Protein AF-A0A7Y5E2W7-F1 (afdb_monomer_lite)

Radius of gyration: 15.3 Å; chains: 1; bounding box: 38×34×34 Å

Sequence (131 aa):
VVRVDETCAPVGNAPVRACWRDYERGKTATSPLLDHEQRAYGIARQRVVVRGPSGGEISMALRALPGRELTVRVRKDPAGACTALAYTEIAGEPARLYFVHVVLRTLGVGSIVLSGWATEGGRPVREVIRP

Foldseek 3Di:
DFDADLLQFGDDFCRDFDWADPVVVHRRDTHHDDPVCCQAWNWPDKGWPAGDSQHGKMWTDTNNGNPWIKIWTWGQDPVRDIDIWIWTDFPNATWTWDDWDFPDDPDGTQKIKTWGAGPPPRHIGIHIGGD

Secondary structure (DSSP, 8-state):
-B-B-TT-PBPSS--B--EEE-TTT-TT-EEEPPHHHHHHHSEEEEEEEEEETTEEEEEEEETTEEEEEEEEEEEE-TTS-EEEEEEEEETTEEEEEEEEEEEE-SSSEEEEEEEEEETTTT-EEEEEE--

pLDDT: mean 93.42, std 4.53, range [74.62, 98.5]

Structure (mmCIF, N/CA/C/O backbone):
data_AF-A0A7Y5E2W7-F1
#
_entry.id   AF-A0A7Y5E2W7-F1
#
loop_
_atom_site.group_PDB
_atom_site.id
_atom_site.type_symbol
_atom_site.label_atom_id
_atom_site.label_alt_id
_atom_site.label_comp_id
_atom_site.label_asym_id
_atom_site.label_entity_id
_atom_site.label_seq_id
_atom_site.pdbx_PDB_ins_code
_atom_site.Cartn_x
_atom_site.Cartn_y
_atom_site.Cartn_z
_atom_site.occupancy
_atom_site.B_iso_or_equiv
_atom_site.auth_seq_id
_atom_site.auth_comp_id
_atom_site.auth_asym_id
_atom_site.auth_atom_id
_atom_site.pdbx_PDB_model_num
ATOM 1 N N . VAL A 1 1 ? 2.416 -4.617 -5.545 1.00 89.88 1 VAL A N 1
ATOM 2 C CA . VAL A 1 1 ? 3.481 -4.045 -6.414 1.00 89.88 1 VAL A CA 1
ATOM 3 C C . VAL A 1 1 ? 2.963 -2.783 -7.088 1.00 89.88 1 VAL A C 1
ATOM 5 O O . VAL A 1 1 ? 1.791 -2.763 -7.447 1.00 89.88 1 VAL A O 1
ATOM 8 N N . VAL A 1 2 ? 3.799 -1.754 -7.258 1.00 95.31 2 VAL A N 1
ATOM 9 C CA . VAL A 1 2 ? 3.450 -0.509 -7.969 1.00 95.31 2 VAL A CA 1
ATOM 10 C C . VAL A 1 2 ? 4.308 -0.403 -9.230 1.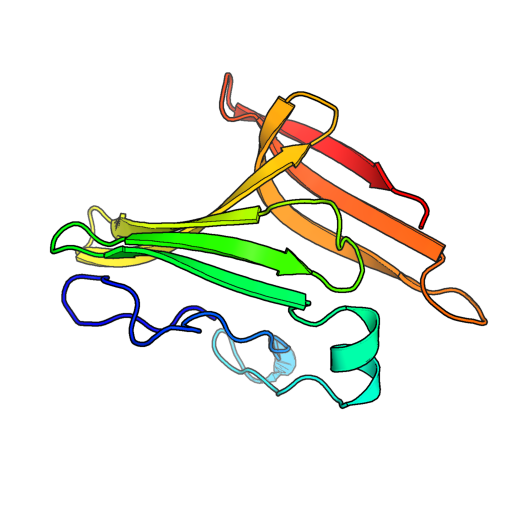00 95.31 2 VAL A C 1
ATOM 12 O O . VAL A 1 2 ? 5.522 -0.557 -9.145 1.00 95.31 2 VAL A O 1
ATOM 15 N N . ARG A 1 3 ? 3.687 -0.184 -10.393 1.00 96.19 3 ARG A N 1
ATOM 16 C CA . ARG A 1 3 ? 4.385 0.037 -11.670 1.00 96.19 3 ARG A CA 1
ATOM 17 C C . ARG A 1 3 ? 4.717 1.513 -11.846 1.00 96.19 3 ARG A C 1
ATOM 19 O O . ARG A 1 3 ? 3.820 2.354 -11.770 1.00 96.19 3 ARG A O 1
ATOM 26 N N . VAL A 1 4 ? 5.988 1.800 -12.097 1.00 96.88 4 VAL A N 1
ATOM 27 C CA . VAL A 1 4 ? 6.547 3.152 -12.193 1.00 96.88 4 VAL A CA 1
ATOM 28 C C . VAL A 1 4 ? 7.543 3.233 -13.348 1.00 96.88 4 VAL A C 1
ATOM 30 O O . VAL A 1 4 ? 8.041 2.195 -13.785 1.00 96.88 4 VAL A O 1
ATOM 33 N N . ASP A 1 5 ? 7.806 4.439 -13.840 1.00 95.50 5 ASP A N 1
ATOM 34 C CA . ASP A 1 5 ? 8.882 4.714 -14.796 1.00 95.50 5 ASP A CA 1
ATOM 35 C C . ASP A 1 5 ? 10.206 5.075 -14.088 1.00 95.50 5 ASP A C 1
ATOM 37 O O . ASP A 1 5 ? 10.321 5.008 -12.862 1.00 95.50 5 ASP A O 1
ATOM 41 N N . GLU A 1 6 ? 11.218 5.468 -14.862 1.00 92.56 6 GLU A N 1
ATOM 42 C CA . GLU A 1 6 ? 12.564 5.830 -14.382 1.00 92.56 6 GLU A CA 1
ATOM 43 C C . GLU A 1 6 ? 12.587 7.076 -13.472 1.00 92.56 6 GLU A C 1
ATOM 45 O O . GLU A 1 6 ? 13.512 7.279 -12.670 1.00 92.56 6 GLU A O 1
ATOM 50 N N . THR A 1 7 ? 11.542 7.904 -13.559 1.00 93.31 7 THR A N 1
ATOM 51 C CA . THR A 1 7 ? 11.318 9.078 -12.703 1.00 93.31 7 THR A CA 1
ATOM 52 C C . THR A 1 7 ? 10.473 8.749 -11.469 1.00 93.31 7 THR A C 1
ATOM 54 O O . THR A 1 7 ? 10.114 9.631 -10.692 1.00 93.31 7 THR A O 1
ATOM 57 N N . CYS A 1 8 ? 10.184 7.462 -11.249 1.00 96.31 8 CYS A N 1
ATOM 58 C CA . CYS A 1 8 ? 9.278 6.956 -10.224 1.00 96.31 8 CYS A CA 1
ATOM 59 C C . CYS A 1 8 ? 7.821 7.413 -10.405 1.00 96.31 8 CYS A C 1
ATOM 61 O O . CYS A 1 8 ? 7.024 7.309 -9.466 1.00 96.31 8 CYS A O 1
ATOM 63 N N . ALA A 1 9 ? 7.439 7.904 -11.586 1.00 96.88 9 ALA A N 1
ATOM 64 C CA . ALA A 1 9 ? 6.072 8.325 -11.843 1.00 96.88 9 ALA A CA 1
ATOM 65 C C . ALA A 1 9 ? 5.180 7.095 -12.119 1.00 96.88 9 ALA A C 1
ATOM 67 O O . ALA A 1 9 ? 5.610 6.161 -12.804 1.00 96.88 9 ALA A O 1
ATOM 68 N N . PRO A 1 10 ? 3.937 7.035 -11.599 1.00 97.81 10 PRO A N 1
ATOM 69 C CA . PRO A 1 10 ? 3.070 5.876 -11.801 1.00 97.81 10 PRO A CA 1
ATOM 70 C C . PRO A 1 10 ? 2.676 5.669 -13.271 1.00 97.81 10 PRO A C 1
ATOM 72 O O . PRO A 1 10 ? 2.142 6.581 -13.914 1.00 97.81 10 PRO A O 1
ATOM 75 N N . VAL A 1 11 ? 2.857 4.445 -13.775 1.00 97.12 11 VAL A N 1
ATOM 76 C CA . VAL A 1 11 ? 2.583 4.087 -15.179 1.00 97.12 11 VAL A CA 1
ATOM 77 C C . VAL A 1 11 ? 1.139 3.617 -15.364 1.00 97.12 11 VAL A C 1
ATOM 79 O O . VAL A 1 11 ? 0.685 2.659 -14.731 1.00 97.12 11 VAL A O 1
ATOM 82 N N . GLY A 1 12 ? 0.427 4.268 -16.287 1.00 95.81 12 GLY A N 1
ATOM 83 C CA . GLY A 1 12 ? -0.977 3.987 -16.592 1.00 95.81 12 GLY A CA 1
ATOM 84 C C . GLY A 1 12 ? -1.947 4.445 -15.496 1.00 95.81 12 GLY A C 1
ATOM 85 O O . GLY A 1 12 ? -1.565 5.114 -14.537 1.00 95.81 12 GLY A O 1
ATOM 86 N N . ASN A 1 13 ? -3.227 4.096 -15.649 1.00 94.44 13 ASN A N 1
ATOM 87 C CA . ASN A 1 13 ? -4.297 4.551 -14.745 1.00 94.44 13 ASN A CA 1
ATOM 88 C C . ASN A 1 13 ? -4.526 3.614 -13.544 1.00 94.44 13 ASN A C 1
ATOM 90 O O . ASN A 1 13 ? -5.138 4.014 -12.558 1.00 94.44 13 ASN A O 1
ATOM 94 N N . ALA A 1 14 ? -4.002 2.386 -13.614 1.00 96.00 14 ALA A N 1
ATOM 95 C CA . ALA A 1 14 ? -4.060 1.378 -12.557 1.00 96.00 14 ALA A CA 1
ATOM 96 C C . ALA A 1 14 ? -2.653 0.794 -12.287 1.00 96.00 14 ALA A C 1
ATOM 98 O O . ALA A 1 14 ? -2.343 -0.334 -12.695 1.00 96.00 14 ALA A O 1
ATOM 99 N N . PRO A 1 15 ? -1.748 1.578 -11.674 1.00 97.25 15 PRO A N 1
ATOM 100 C CA . PRO A 1 15 ? -0.352 1.185 -11.481 1.00 97.25 15 PRO A CA 1
ATOM 101 C C . PRO A 1 15 ? -0.157 0.121 -10.391 1.00 97.25 15 PRO A C 1
ATOM 103 O O . PRO A 1 15 ? 0.864 -0.567 -10.397 1.00 97.25 15 PRO A O 1
ATOM 106 N N . VAL A 1 16 ? -1.105 -0.047 -9.464 1.00 97.00 16 VAL A N 1
ATOM 107 C CA . VAL A 1 16 ? -0.997 -0.999 -8.351 1.00 97.00 16 VAL A CA 1
ATOM 108 C C . VAL A 1 16 ? -1.567 -2.357 -8.750 1.00 97.00 16 VAL A C 1
ATOM 110 O O . VAL A 1 16 ? -2.698 -2.463 -9.226 1.00 97.00 16 VAL A O 1
ATOM 113 N N . ARG A 1 17 ? -0.795 -3.416 -8.501 1.00 94.50 17 ARG A N 1
ATOM 114 C CA . ARG A 1 17 ? -1.218 -4.815 -8.619 1.00 94.50 17 ARG A CA 1
ATOM 115 C C . ARG A 1 17 ? -1.129 -5.496 -7.256 1.00 94.50 17 ARG A C 1
ATOM 117 O O . ARG A 1 17 ? -0.080 -5.429 -6.605 1.00 94.50 17 ARG A O 1
ATOM 124 N N . ALA A 1 18 ? -2.212 -6.153 -6.851 1.00 93.25 18 ALA A N 1
ATOM 125 C CA . ALA A 1 18 ? -2.211 -7.067 -5.716 1.00 93.25 18 ALA A CA 1
ATOM 126 C C . ALA A 1 18 ? -1.591 -8.407 -6.146 1.00 93.25 18 ALA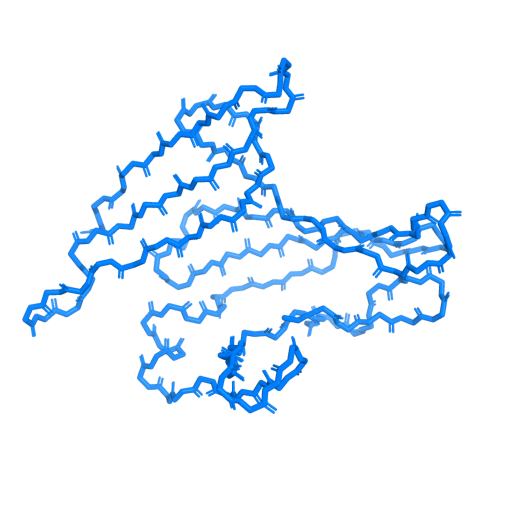 A C 1
ATOM 128 O O . ALA A 1 18 ? -1.831 -8.875 -7.258 1.00 93.25 18 ALA A O 1
ATOM 129 N N . CYS A 1 19 ? -0.751 -8.981 -5.292 1.00 93.00 19 CYS A N 1
ATOM 130 C CA . CYS A 1 19 ? -0.068 -10.251 -5.523 1.00 93.00 19 CYS A CA 1
ATOM 131 C C . CYS A 1 19 ? 0.319 -10.873 -4.181 1.00 93.00 19 CYS A C 1
ATOM 133 O O . CYS A 1 19 ? 0.540 -10.145 -3.208 1.00 93.00 19 CYS A O 1
ATOM 135 N N . TRP A 1 20 ? 0.468 -12.192 -4.161 1.00 92.25 20 TRP A N 1
ATOM 136 C CA . TRP A 1 20 ? 1.199 -12.888 -3.114 1.00 92.25 20 TRP A CA 1
ATOM 137 C C . TRP A 1 20 ? 2.692 -12.590 -3.222 1.00 92.25 20 TRP A C 1
ATOM 139 O O . TRP A 1 20 ? 3.203 -12.309 -4.309 1.00 92.25 20 TRP A O 1
ATOM 149 N N . ARG A 1 21 ? 3.383 -12.613 -2.082 1.00 91.75 21 ARG A N 1
ATOM 150 C CA . ARG A 1 21 ? 4.844 -12.606 -2.023 1.00 91.75 21 ARG A CA 1
ATOM 151 C C . ARG A 1 21 ? 5.281 -13.991 -1.572 1.00 91.75 21 ARG A C 1
ATOM 153 O O . ARG A 1 21 ? 5.027 -14.359 -0.429 1.00 91.75 21 ARG A O 1
ATOM 160 N N . ASP A 1 22 ? 5.915 -14.722 -2.477 1.00 92.81 22 ASP A N 1
ATOM 161 C CA . ASP A 1 22 ? 6.251 -16.135 -2.309 1.00 92.81 22 ASP A CA 1
ATOM 162 C C . ASP A 1 22 ? 7.616 -16.228 -1.614 1.00 92.81 22 ASP A C 1
ATOM 164 O O . ASP A 1 22 ? 8.654 -16.387 -2.265 1.00 92.81 22 ASP A O 1
ATOM 168 N N . TYR A 1 23 ? 7.645 -16.052 -0.291 1.00 91.62 23 TYR A N 1
ATOM 169 C CA . TYR A 1 23 ? 8.897 -15.996 0.474 1.00 91.62 23 TYR A CA 1
ATOM 170 C C . TYR A 1 23 ? 9.741 -17.274 0.341 1.00 91.62 23 TYR A C 1
ATOM 172 O O . TYR A 1 23 ? 10.967 -17.203 0.414 1.00 91.62 23 TYR A O 1
ATOM 180 N N . GLU A 1 24 ? 9.104 -18.411 0.067 1.00 94.12 24 GLU A N 1
ATOM 181 C CA . GLU A 1 24 ? 9.713 -19.722 -0.170 1.00 94.12 24 GLU A CA 1
ATOM 182 C C . GLU A 1 24 ? 10.485 -19.781 -1.498 1.00 94.12 24 GLU A C 1
ATOM 184 O O . GLU A 1 24 ? 11.400 -20.585 -1.653 1.00 94.12 24 GLU A O 1
ATOM 189 N N . ARG A 1 25 ? 10.125 -18.926 -2.466 1.00 94.44 25 ARG A N 1
ATOM 190 C CA . ARG A 1 25 ? 10.730 -18.863 -3.809 1.00 94.44 25 ARG A CA 1
ATOM 191 C C . ARG A 1 25 ? 11.732 -17.718 -3.965 1.00 94.44 25 ARG A C 1
ATOM 193 O O . ARG A 1 25 ? 12.410 -17.633 -4.985 1.00 94.44 25 ARG A O 1
ATOM 200 N N . GLY A 1 26 ? 11.829 -16.834 -2.973 1.00 93.44 26 GLY A N 1
ATOM 201 C CA . GLY A 1 26 ? 12.812 -15.755 -2.920 1.00 93.44 26 GLY A CA 1
ATOM 202 C C . GLY A 1 26 ? 12.219 -14.392 -2.563 1.00 93.44 26 GLY A C 1
ATOM 203 O O . GLY A 1 26 ? 11.011 -14.176 -2.540 1.00 93.44 26 GLY A O 1
ATOM 204 N N . LYS A 1 27 ? 13.095 -13.412 -2.302 1.00 87.81 27 LYS A N 1
ATOM 205 C CA . LYS A 1 27 ? 12.698 -12.091 -1.772 1.00 87.81 27 LYS A CA 1
ATOM 206 C C . LYS A 1 27 ? 11.786 -11.291 -2.708 1.00 87.81 27 LYS A C 1
ATOM 208 O O . LYS A 1 27 ? 11.067 -10.418 -2.223 1.00 87.81 27 LYS A O 1
ATOM 213 N N . THR A 1 28 ? 11.826 -11.540 -4.011 1.00 88.88 28 THR A N 1
ATOM 214 C CA . THR A 1 28 ? 11.080 -10.790 -5.035 1.00 88.88 28 THR A CA 1
ATOM 215 C C . THR A 1 28 ? 10.048 -11.640 -5.772 1.00 88.88 28 THR A C 1
ATOM 217 O O . THR A 1 28 ? 9.354 -11.113 -6.639 1.00 88.88 28 THR A O 1
ATOM 220 N N . ALA A 1 29 ? 9.931 -12.930 -5.440 1.00 94.12 29 ALA A N 1
ATOM 221 C CA . ALA A 1 29 ? 8.980 -13.822 -6.084 1.00 94.12 29 ALA A CA 1
ATOM 222 C C . ALA A 1 29 ? 7.544 -13.437 -5.708 1.00 94.12 29 ALA A C 1
ATOM 224 O O . ALA A 1 29 ? 7.242 -13.134 -4.549 1.00 94.12 29 ALA A O 1
ATOM 225 N N . THR A 1 30 ? 6.660 -13.425 -6.705 1.00 95.19 30 THR A N 1
ATOM 226 C CA . THR A 1 30 ? 5.248 -13.086 -6.518 1.00 95.19 30 THR A CA 1
ATOM 227 C C . THR A 1 30 ? 4.349 -13.999 -7.329 1.00 95.19 30 THR A C 1
ATOM 229 O O . THR A 1 30 ? 4.614 -14.193 -8.517 1.00 95.19 30 THR A O 1
ATOM 232 N N . SER A 1 31 ? 3.237 -14.423 -6.738 1.00 94.88 31 SER A N 1
ATOM 233 C CA . SER A 1 31 ? 2.137 -15.095 -7.433 1.00 94.88 31 SER A CA 1
ATOM 234 C C . SER A 1 31 ? 0.908 -14.179 -7.562 1.00 94.88 31 SER A C 1
ATOM 236 O O . SER A 1 31 ? 0.716 -13.271 -6.745 1.00 94.88 31 SER A O 1
ATOM 238 N N . PRO A 1 32 ? 0.070 -14.342 -8.601 1.00 94.44 32 PRO A N 1
ATOM 239 C CA . PRO A 1 32 ? -1.197 -13.618 -8.689 1.00 94.44 32 PRO A CA 1
ATOM 240 C C . PRO A 1 32 ? -2.153 -14.049 -7.566 1.00 94.44 32 PRO A C 1
ATOM 242 O O . PRO A 1 32 ? -2.019 -15.143 -7.023 1.00 94.44 32 PRO A O 1
ATOM 245 N N . LEU A 1 33 ? -3.129 -13.196 -7.239 1.00 91.44 33 LEU A N 1
ATOM 246 C CA . LEU A 1 33 ? -4.276 -13.627 -6.434 1.00 91.44 33 LEU A CA 1
ATOM 247 C C . LEU A 1 33 ? -5.155 -14.555 -7.277 1.00 91.44 33 LEU A C 1
ATOM 249 O O . LEU A 1 33 ? -5.330 -14.325 -8.475 1.00 91.44 33 LEU A O 1
ATOM 253 N N . LEU A 1 34 ? -5.756 -15.550 -6.635 1.00 92.38 34 LEU A N 1
ATOM 254 C CA . LEU A 1 34 ? -6.824 -16.359 -7.213 1.00 92.38 34 LEU A CA 1
ATOM 255 C C . LEU A 1 34 ? -8.112 -15.528 -7.327 1.00 92.38 34 LEU A C 1
ATOM 257 O O . LEU A 1 34 ? -8.319 -14.565 -6.590 1.00 92.38 34 LEU A O 1
ATOM 261 N N . ASP A 1 35 ? -9.039 -15.926 -8.197 1.00 91.38 35 ASP A N 1
ATOM 262 C CA . ASP A 1 35 ? -10.257 -15.139 -8.447 1.00 91.38 35 ASP A CA 1
ATOM 263 C C . ASP A 1 35 ? -11.097 -14.886 -7.187 1.00 91.38 35 ASP A C 1
ATOM 265 O O . ASP A 1 35 ? -11.661 -13.805 -7.002 1.00 91.38 35 ASP A O 1
ATOM 269 N N . HIS A 1 36 ? -11.196 -15.875 -6.298 1.00 87.75 36 HIS A N 1
ATOM 270 C CA . HIS A 1 36 ? -11.946 -15.726 -5.052 1.00 87.75 36 HIS A CA 1
ATOM 271 C C . HIS A 1 36 ? -11.244 -14.783 -4.062 1.00 87.75 36 HIS A C 1
ATOM 273 O O . HIS A 1 36 ? -11.911 -14.019 -3.368 1.00 87.75 36 HIS A O 1
ATOM 279 N N . GLU A 1 37 ? -9.914 -14.768 -4.055 1.00 88.94 37 GLU A N 1
ATOM 280 C CA . GLU A 1 37 ? -9.087 -13.858 -3.259 1.00 88.94 37 GLU A CA 1
ATOM 281 C C . GLU A 1 37 ? -9.196 -12.427 -3.791 1.00 88.94 37 GLU A C 1
ATOM 283 O O . GLU A 1 37 ? -9.434 -11.478 -3.042 1.00 88.94 37 GLU A O 1
ATOM 288 N N . GLN A 1 38 ? -9.129 -12.276 -5.116 1.00 90.94 38 GLN A N 1
ATOM 289 C CA . GLN A 1 38 ? -9.333 -11.010 -5.804 1.00 90.94 38 GLN A CA 1
ATOM 290 C C . GLN A 1 38 ? -10.714 -10.427 -5.486 1.00 90.94 38 GLN A C 1
ATOM 292 O O . GLN A 1 38 ? -10.817 -9.213 -5.305 1.00 90.94 38 GLN A O 1
ATOM 297 N N . ARG A 1 39 ? -11.761 -11.263 -5.396 1.00 88.31 39 ARG A N 1
ATOM 298 C CA . ARG A 1 39 ? -13.118 -10.852 -4.993 1.00 88.31 39 ARG A CA 1
ATOM 299 C C . ARG A 1 39 ? -13.211 -10.479 -3.513 1.00 88.31 39 ARG A C 1
ATOM 301 O O . ARG A 1 39 ? -13.872 -9.494 -3.202 1.00 8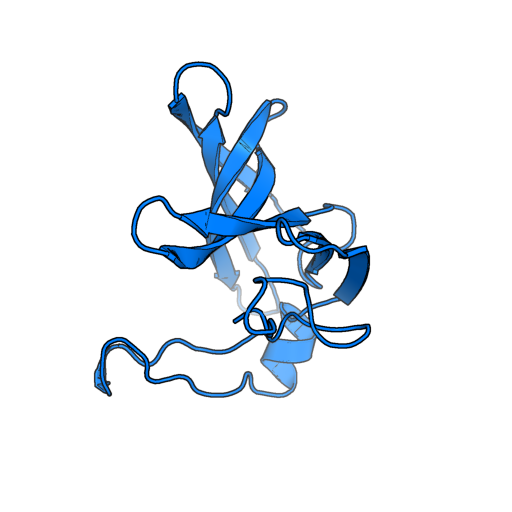8.31 39 ARG A O 1
ATOM 308 N N . ALA A 1 40 ? -12.557 -11.228 -2.628 1.00 84.56 40 ALA A N 1
ATOM 309 C CA . ALA A 1 40 ? -12.638 -11.009 -1.186 1.00 84.56 40 ALA A CA 1
ATOM 310 C C . ALA A 1 40 ? -11.817 -9.793 -0.722 1.00 84.56 40 ALA A C 1
ATOM 312 O O . ALA A 1 40 ? -12.330 -8.930 -0.015 1.00 84.56 40 ALA A O 1
ATOM 313 N N . TYR A 1 41 ? -10.550 -9.700 -1.128 1.00 86.19 41 TYR A N 1
ATOM 314 C CA . TYR A 1 41 ? -9.597 -8.722 -0.586 1.00 86.19 41 TYR A CA 1
ATOM 315 C C . TYR A 1 41 ? -8.651 -8.106 -1.630 1.00 86.19 41 TYR A C 1
ATOM 317 O O . TYR A 1 41 ? -7.676 -7.447 -1.272 1.00 86.19 41 TYR A O 1
ATOM 325 N N . GLY A 1 42 ? -8.953 -8.247 -2.925 1.00 92.19 42 GLY A N 1
ATOM 326 C CA . GLY A 1 42 ? -8.247 -7.532 -3.991 1.00 92.19 42 GLY A CA 1
ATOM 327 C C . GLY A 1 42 ? -8.464 -6.010 -3.971 1.00 92.19 42 GLY A C 1
ATOM 328 O O . GLY A 1 42 ? -9.075 -5.437 -3.068 1.00 92.19 42 GLY A O 1
ATOM 329 N N . ILE A 1 43 ? -7.983 -5.327 -5.012 1.00 95.06 43 ILE A N 1
ATOM 330 C CA . ILE A 1 43 ? -8.173 -3.876 -5.182 1.00 95.06 43 ILE A CA 1
ATOM 331 C C . ILE A 1 43 ? -9.605 -3.610 -5.664 1.00 95.06 43 ILE A C 1
ATOM 333 O O . ILE A 1 43 ? -10.023 -4.152 -6.688 1.00 95.06 43 ILE A O 1
ATOM 337 N N . ALA A 1 44 ? -10.353 -2.780 -4.933 1.00 95.25 44 ALA A N 1
ATOM 338 C CA . ALA A 1 44 ? -11.707 -2.366 -5.302 1.00 95.25 44 ALA A CA 1
ATOM 339 C C . ALA A 1 44 ? -11.690 -1.235 -6.332 1.00 95.25 44 ALA A C 1
ATOM 341 O O . ALA A 1 44 ? -12.399 -1.287 -7.333 1.00 95.25 44 ALA A O 1
ATOM 342 N N . ARG A 1 45 ? -10.866 -0.215 -6.077 1.00 96.69 45 ARG A N 1
ATOM 343 C CA . ARG A 1 45 ? -10.656 0.943 -6.949 1.00 96.69 45 ARG A CA 1
ATOM 344 C C . ARG A 1 45 ? -9.257 1.500 -6.741 1.00 96.69 45 ARG A C 1
ATOM 346 O O . ARG A 1 45 ? -8.695 1.359 -5.657 1.00 96.69 45 ARG A O 1
ATOM 353 N N . GLN A 1 46 ? -8.714 2.134 -7.770 1.00 97.75 46 GLN A N 1
ATOM 354 C CA . GLN A 1 46 ? -7.486 2.916 -7.690 1.00 97.75 46 GLN A CA 1
ATOM 355 C C . GLN A 1 46 ? -7.507 4.026 -8.739 1.00 97.75 46 GLN A C 1
ATOM 357 O O . GLN A 1 46 ? -8.124 3.863 -9.791 1.00 97.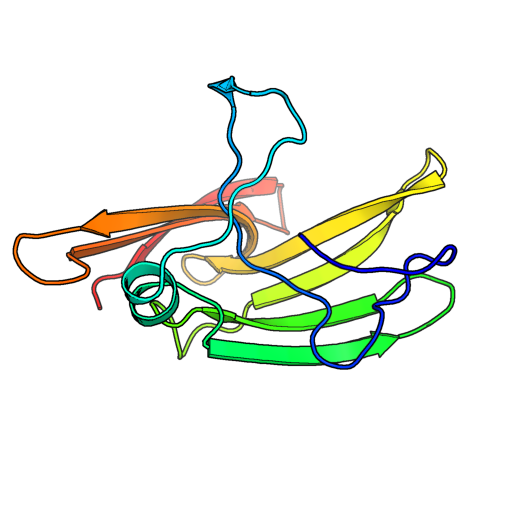75 46 GLN A O 1
ATOM 362 N N . ARG A 1 47 ? -6.823 5.131 -8.456 1.00 97.94 47 ARG A N 1
ATOM 363 C CA . ARG A 1 47 ? -6.606 6.238 -9.387 1.00 97.94 47 ARG A CA 1
ATOM 364 C C . ARG A 1 47 ? -5.270 6.911 -9.099 1.00 97.94 47 ARG A C 1
ATOM 366 O O . ARG A 1 47 ? -4.891 7.073 -7.941 1.00 97.94 47 ARG A O 1
ATOM 373 N N . VAL A 1 48 ? -4.580 7.338 -10.148 1.00 98.19 48 VAL A N 1
ATOM 374 C CA . VAL A 1 48 ? -3.408 8.211 -10.014 1.00 98.19 48 VAL A CA 1
ATOM 375 C C . VAL A 1 48 ? -3.904 9.625 -9.714 1.00 98.19 48 VAL A C 1
ATOM 377 O O . VAL A 1 48 ? -4.692 10.172 -10.480 1.00 98.19 48 VAL A O 1
ATOM 380 N N . VAL A 1 49 ? -3.482 10.186 -8.583 1.00 97.50 49 VAL A N 1
ATOM 381 C CA . VAL A 1 49 ? -3.831 11.545 -8.133 1.00 97.50 49 VAL A CA 1
ATOM 382 C C . VAL A 1 49 ? -2.749 12.535 -8.549 1.00 97.50 49 VAL A C 1
ATOM 384 O O . VAL A 1 49 ? -3.055 13.637 -8.988 1.00 97.50 49 VAL A O 1
ATOM 387 N N . VAL A 1 50 ? -1.483 12.122 -8.453 1.00 96.81 50 VAL A N 1
ATOM 388 C CA . VAL A 1 50 ? -0.320 12.925 -8.843 1.00 96.81 50 VAL A CA 1
ATOM 389 C C . VAL A 1 50 ? 0.615 12.072 -9.691 1.00 96.81 50 VAL A C 1
ATOM 391 O O . VAL A 1 50 ? 0.905 10.926 -9.339 1.00 96.81 50 VAL A O 1
ATOM 394 N N . ARG A 1 51 ? 1.112 12.645 -10.790 1.00 95.75 51 ARG A N 1
ATOM 395 C CA . ARG A 1 51 ? 2.145 12.067 -11.657 1.00 95.75 51 ARG A CA 1
ATOM 396 C C . ARG A 1 51 ? 3.134 13.166 -12.035 1.00 95.75 51 ARG A C 1
ATOM 398 O O . ARG A 1 51 ? 2.713 14.192 -12.561 1.00 95.75 51 ARG A O 1
ATOM 405 N N . GLY A 1 52 ? 4.422 12.957 -11.787 1.00 91.62 52 GLY A N 1
ATOM 406 C CA . GLY A 1 52 ? 5.450 13.926 -12.151 1.00 91.62 52 GLY A CA 1
ATOM 407 C C . GLY A 1 52 ? 6.876 13.414 -11.939 1.00 91.62 52 GLY A C 1
ATOM 408 O O . GLY A 1 52 ? 7.067 12.297 -11.465 1.00 91.62 52 GLY A O 1
ATOM 409 N N . PRO A 1 53 ? 7.888 14.241 -12.245 1.00 87.19 53 PRO A N 1
ATOM 410 C CA . PRO A 1 53 ? 9.298 13.838 -12.211 1.00 87.19 53 PRO A CA 1
ATOM 411 C C . PRO A 1 53 ? 9.837 13.538 -10.801 1.00 87.19 53 PRO A C 1
ATOM 413 O O . PRO A 1 53 ? 10.911 12.961 -10.658 1.00 87.19 53 PRO A O 1
ATOM 416 N N . SER A 1 54 ? 9.110 13.932 -9.751 1.00 86.94 54 SER A N 1
ATOM 417 C CA . SER A 1 54 ? 9.423 13.628 -8.348 1.00 86.94 54 SER A CA 1
ATOM 418 C C . SER A 1 54 ? 8.703 12.379 -7.816 1.00 86.94 54 SER A C 1
ATOM 420 O O . SER A 1 54 ? 8.826 12.054 -6.631 1.00 86.94 54 SER A O 1
ATOM 422 N N . GLY A 1 55 ? 7.959 11.675 -8.677 1.00 94.88 55 GLY A N 1
ATOM 423 C CA . GLY A 1 55 ? 7.207 10.470 -8.356 1.00 94.88 55 GLY A CA 1
ATOM 424 C C . GLY A 1 55 ? 5.699 10.640 -8.539 1.00 94.88 55 GLY A C 1
ATOM 425 O O . GLY A 1 55 ? 5.215 11.181 -9.538 1.00 94.88 55 GLY A O 1
ATOM 426 N N . GLY A 1 56 ? 4.913 10.155 -7.582 1.00 96.75 56 GLY A N 1
ATOM 427 C CA . GLY A 1 56 ? 3.465 10.290 -7.675 1.00 96.75 56 GLY A CA 1
ATOM 428 C C . GLY A 1 56 ? 2.691 9.831 -6.457 1.00 96.75 56 GLY A C 1
ATOM 429 O O . GLY A 1 56 ? 3.236 9.321 -5.479 1.00 96.75 56 GLY A O 1
ATOM 430 N N . GLU A 1 57 ? 1.383 10.018 -6.541 1.00 98.00 57 GLU A N 1
ATOM 431 C CA . GLU A 1 57 ? 0.438 9.632 -5.504 1.00 98.00 57 GLU A CA 1
ATOM 432 C C . GLU A 1 57 ? -0.735 8.886 -6.135 1.00 98.00 57 GLU A C 1
ATOM 434 O O . GLU A 1 57 ? -1.247 9.274 -7.187 1.00 98.00 57 GLU A O 1
ATOM 439 N N . ILE A 1 58 ? -1.137 7.788 -5.504 1.00 98.50 58 ILE A N 1
ATOM 440 C CA . ILE A 1 58 ? -2.220 6.916 -5.949 1.00 98.50 58 ILE A CA 1
ATOM 441 C C . ILE A 1 58 ? -3.213 6.796 -4.795 1.00 98.50 58 ILE A C 1
ATOM 443 O O . ILE A 1 58 ? -2.836 6.367 -3.708 1.00 98.50 58 ILE A O 1
ATOM 447 N N . SER A 1 59 ? -4.479 7.129 -5.036 1.00 98.00 59 SER A N 1
ATOM 448 C CA . SER A 1 59 ? -5.582 6.819 -4.117 1.00 98.00 59 SER A CA 1
ATOM 449 C C . SER A 1 59 ? -6.151 5.457 -4.505 1.00 98.00 59 SER A C 1
ATOM 451 O O . SER A 1 59 ? -6.352 5.175 -5.690 1.00 98.00 59 SER A O 1
ATOM 453 N N . MET A 1 60 ? -6.378 4.581 -3.530 1.00 97.25 60 MET A N 1
ATOM 454 C CA . MET A 1 60 ? -6.959 3.260 -3.752 1.00 97.25 60 MET A CA 1
ATOM 455 C C . MET A 1 60 ? -7.809 2.797 -2.570 1.00 97.25 60 MET A C 1
ATOM 457 O O . MET A 1 60 ? -7.735 3.348 -1.481 1.00 97.25 60 MET A O 1
ATOM 461 N N . ALA A 1 61 ? -8.605 1.752 -2.776 1.00 95.88 61 ALA A N 1
ATOM 462 C CA . ALA A 1 61 ? -9.308 1.049 -1.706 1.00 95.88 61 ALA A CA 1
ATOM 463 C C . ALA A 1 61 ? -9.278 -0.462 -1.958 1.00 95.88 61 ALA A C 1
ATOM 465 O O . ALA A 1 61 ? -9.258 -0.915 -3.109 1.00 95.88 61 ALA A O 1
ATOM 466 N N . LEU A 1 62 ? -9.288 -1.245 -0.881 1.00 93.12 62 LEU A N 1
ATOM 467 C CA . LEU A 1 62 ? -9.365 -2.707 -0.935 1.00 93.12 62 LEU A CA 1
ATOM 468 C C . LEU A 1 62 ? -10.826 -3.160 -0.912 1.00 93.12 62 LEU A C 1
ATOM 470 O O . LEU A 1 62 ? -11.671 -2.500 -0.312 1.00 93.12 62 LEU A O 1
ATOM 474 N N . ARG A 1 63 ? -11.137 -4.309 -1.520 1.00 91.25 63 ARG A N 1
ATOM 475 C CA . ARG A 1 63 ? -12.503 -4.871 -1.511 1.00 91.25 63 ARG A CA 1
ATOM 476 C C . ARG A 1 63 ? -12.992 -5.226 -0.117 1.00 91.25 63 ARG A C 1
ATOM 478 O O . ARG A 1 63 ? -14.171 -5.058 0.157 1.00 91.25 63 ARG A O 1
ATOM 485 N N . ALA A 1 64 ? -12.080 -5.632 0.758 1.00 88.38 64 ALA A N 1
ATOM 486 C CA . ALA A 1 64 ? -12.385 -5.921 2.151 1.00 88.38 64 ALA A CA 1
ATOM 487 C C . ALA A 1 64 ? -12.623 -4.646 2.994 1.00 88.38 64 ALA A C 1
ATOM 489 O O . ALA A 1 64 ? -13.148 -4.736 4.096 1.00 88.38 64 ALA A O 1
ATOM 490 N N . LEU A 1 65 ? -12.242 -3.464 2.486 1.00 90.00 65 LEU A N 1
ATOM 491 C CA . LEU A 1 65 ? -12.383 -2.163 3.151 1.00 90.00 65 LEU A CA 1
ATOM 492 C C . LEU A 1 65 ? -12.812 -1.074 2.143 1.00 90.00 65 LEU A C 1
ATOM 494 O O . LEU A 1 65 ? -12.069 -0.117 1.908 1.00 90.00 65 LEU A O 1
ATOM 498 N N . PRO A 1 66 ? -13.995 -1.182 1.513 1.00 88.94 66 PRO A N 1
ATOM 499 C CA . PRO A 1 66 ? -14.365 -0.321 0.386 1.00 88.94 66 PRO A CA 1
ATOM 500 C C . PRO A 1 66 ? -14.584 1.149 0.782 1.00 88.94 66 PRO A C 1
ATOM 502 O O . PRO A 1 66 ? -14.534 2.027 -0.083 1.00 88.94 66 PRO A O 1
ATOM 505 N N . GLY A 1 67 ? -14.821 1.425 2.069 1.00 90.88 67 GLY A N 1
ATOM 506 C CA . GLY A 1 67 ? -14.927 2.774 2.630 1.00 90.88 67 GLY A CA 1
ATOM 507 C C . GLY A 1 67 ? -13.595 3.384 3.081 1.00 90.88 67 GLY A C 1
ATOM 508 O O . GLY A 1 67 ? -13.551 4.580 3.345 1.00 90.88 67 GLY A O 1
ATOM 509 N N . ARG A 1 68 ? -12.505 2.604 3.152 1.00 93.31 68 ARG A N 1
ATOM 510 C CA . ARG A 1 68 ? -11.199 3.092 3.616 1.00 93.31 68 ARG A CA 1
ATOM 511 C C . ARG A 1 68 ? -10.320 3.455 2.424 1.00 93.31 68 ARG A C 1
ATOM 513 O O . ARG A 1 68 ? -9.891 2.582 1.669 1.00 93.31 68 ARG A O 1
ATOM 520 N N . GLU A 1 69 ? -10.046 4.746 2.264 1.00 96.25 69 GLU A N 1
ATOM 521 C CA . GLU A 1 69 ? -9.058 5.214 1.294 1.00 96.25 69 GLU A CA 1
ATOM 522 C C . GLU A 1 69 ? -7.633 4.943 1.802 1.00 96.25 69 GLU A C 1
ATOM 524 O O . GLU A 1 69 ? -7.292 5.187 2.963 1.00 96.25 69 GLU A O 1
ATOM 529 N N . LEU A 1 70 ? -6.804 4.406 0.912 1.00 97.00 70 LEU A N 1
ATOM 530 C CA . LEU A 1 70 ? -5.373 4.222 1.079 1.00 97.00 70 LEU A CA 1
ATOM 531 C C . LEU A 1 70 ? -4.660 5.133 0.081 1.00 97.00 70 LEU A C 1
ATOM 533 O O . LEU A 1 70 ? -4.925 5.072 -1.122 1.00 97.00 70 LEU A O 1
ATOM 537 N N . THR A 1 71 ? -3.699 5.904 0.568 1.00 98.19 71 THR A N 1
ATOM 538 C CA . THR A 1 71 ? -2.845 6.753 -0.259 1.00 98.19 71 THR A CA 1
ATOM 539 C C . THR A 1 71 ? -1.481 6.102 -0.400 1.00 98.19 71 THR A C 1
ATOM 541 O O . THR A 1 71 ? -0.745 5.959 0.572 1.00 98.19 71 THR A O 1
ATOM 544 N N . VAL A 1 72 ? -1.114 5.706 -1.613 1.00 98.06 72 VAL A N 1
ATOM 545 C CA . VAL A 1 72 ? 0.224 5.202 -1.927 1.00 98.06 72 VAL A CA 1
ATOM 546 C C . VAL A 1 72 ? 1.052 6.343 -2.494 1.00 98.06 72 VAL A C 1
ATOM 548 O O . VAL A 1 72 ? 0.741 6.872 -3.559 1.00 98.06 72 VAL A O 1
ATOM 551 N N . ARG A 1 73 ? 2.125 6.707 -1.794 1.00 97.88 73 ARG A N 1
ATOM 552 C CA . ARG A 1 73 ? 3.096 7.705 -2.245 1.00 97.88 73 ARG A CA 1
ATOM 553 C C . ARG A 1 73 ? 4.311 7.005 -2.812 1.00 97.88 73 ARG A C 1
ATOM 555 O O . ARG A 1 73 ? 4.920 6.187 -2.127 1.00 97.88 73 ARG A O 1
ATOM 562 N N . VAL A 1 74 ? 4.659 7.358 -4.039 1.00 97.94 74 VAL A N 1
ATOM 563 C CA . VAL A 1 74 ? 5.835 6.862 -4.745 1.00 97.94 74 VAL A CA 1
ATOM 564 C C . VAL A 1 74 ? 6.853 7.985 -4.849 1.00 97.94 74 VAL A C 1
ATOM 566 O O . VAL A 1 74 ? 6.506 9.077 -5.298 1.00 97.94 74 VAL A O 1
ATOM 569 N N . ARG A 1 75 ? 8.093 7.731 -4.428 1.00 96.44 75 ARG A N 1
ATOM 570 C CA . ARG A 1 75 ? 9.198 8.699 -4.484 1.00 96.44 75 ARG A CA 1
ATOM 571 C C . ARG A 1 75 ? 10.521 7.988 -4.731 1.00 96.44 75 ARG A C 1
ATOM 573 O O . ARG A 1 75 ? 10.670 6.814 -4.392 1.00 96.44 75 ARG A O 1
ATOM 580 N N . LYS A 1 76 ? 11.489 8.718 -5.276 1.00 94.94 76 LYS A N 1
ATOM 581 C CA . LYS A 1 76 ? 12.884 8.276 -5.308 1.00 94.94 76 LYS A CA 1
ATOM 582 C C . LYS A 1 76 ? 13.477 8.415 -3.900 1.00 94.94 76 LYS A C 1
ATOM 584 O O . LYS A 1 76 ? 13.275 9.441 -3.250 1.00 94.94 76 LYS A O 1
ATOM 589 N N . ASP A 1 77 ? 14.116 7.367 -3.400 1.00 92.69 77 ASP A N 1
ATOM 590 C CA . ASP A 1 77 ? 14.817 7.392 -2.118 1.00 92.69 77 ASP A CA 1
ATOM 591 C C . ASP A 1 77 ? 16.210 8.045 -2.255 1.00 92.69 77 ASP A C 1
ATOM 593 O O . ASP A 1 77 ? 16.650 8.329 -3.375 1.00 92.69 77 ASP A O 1
ATOM 597 N N . PRO A 1 78 ? 16.928 8.302 -1.143 1.00 92.38 78 PRO A N 1
ATOM 598 C CA . PRO A 1 78 ? 18.273 8.877 -1.203 1.00 92.38 78 PRO A CA 1
ATOM 599 C C . PRO A 1 78 ? 19.302 8.027 -1.968 1.00 92.38 78 PRO A C 1
ATOM 601 O O . PRO A 1 78 ? 20.313 8.564 -2.406 1.00 92.38 78 PRO A O 1
ATOM 604 N N . ALA A 1 79 ? 19.058 6.723 -2.140 1.00 92.56 79 ALA A N 1
ATOM 605 C CA . ALA A 1 79 ? 19.910 5.814 -2.908 1.00 92.56 79 ALA A CA 1
ATOM 606 C C . ALA A 1 79 ? 19.545 5.775 -4.407 1.00 92.56 79 ALA A C 1
ATOM 608 O O . ALA A 1 79 ? 20.185 5.068 -5.183 1.00 92.56 79 ALA A O 1
ATOM 609 N N . GLY A 1 80 ? 18.529 6.534 -4.832 1.00 90.56 80 GLY A N 1
ATOM 610 C CA . GLY A 1 80 ? 18.080 6.611 -6.217 1.00 90.56 80 GLY A CA 1
ATOM 611 C C . GLY A 1 80 ? 17.043 5.556 -6.616 1.00 90.56 80 GLY A C 1
ATOM 612 O O . GLY A 1 80 ? 16.594 5.570 -7.764 1.00 90.56 80 GLY A O 1
ATOM 613 N N . ALA A 1 81 ? 16.619 4.673 -5.708 1.00 93.12 81 ALA A N 1
ATOM 614 C CA . ALA A 1 81 ? 15.617 3.649 -5.984 1.00 93.12 81 ALA A CA 1
ATOM 615 C C . ALA A 1 81 ? 14.190 4.191 -5.807 1.00 93.12 81 ALA A C 1
ATOM 617 O O . ALA A 1 81 ? 13.912 5.026 -4.946 1.00 93.12 81 ALA A O 1
ATOM 618 N N . CYS A 1 82 ? 13.242 3.700 -6.609 1.00 95.06 82 CYS A N 1
ATOM 619 C CA . CYS A 1 82 ? 11.835 4.048 -6.429 1.00 95.06 82 CYS A CA 1
ATOM 620 C C . CYS A 1 82 ? 11.238 3.268 -5.255 1.00 95.06 82 CYS A C 1
ATOM 622 O O . CYS A 1 82 ? 11.193 2.038 -5.261 1.00 95.06 82 CYS A O 1
ATOM 624 N N . THR A 1 83 ? 10.718 3.994 -4.272 1.00 95.25 83 THR A N 1
ATOM 625 C CA . THR A 1 83 ? 10.034 3.436 -3.105 1.00 95.25 83 THR A CA 1
ATOM 626 C C . THR A 1 83 ? 8.568 3.833 -3.115 1.00 95.25 83 THR A C 1
ATOM 628 O O . THR A 1 83 ? 8.198 4.902 -3.601 1.00 95.25 83 THR A O 1
ATOM 631 N N . ALA A 1 84 ? 7.718 2.954 -2.589 1.00 95.56 84 ALA A N 1
ATOM 632 C CA . ALA A 1 84 ? 6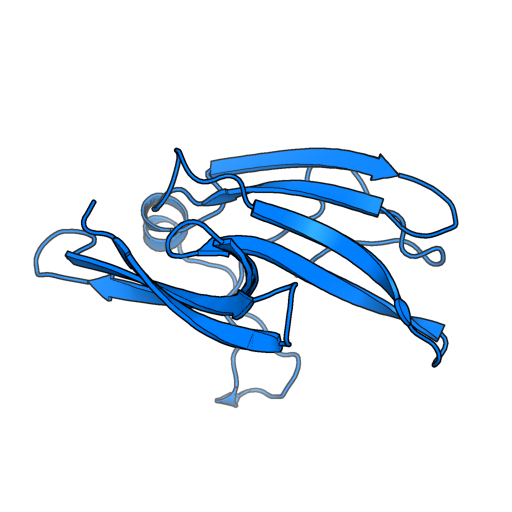.293 3.200 -2.447 1.00 95.56 84 ALA A CA 1
ATOM 633 C C . ALA A 1 84 ? 5.863 2.910 -1.009 1.00 95.56 84 ALA A C 1
ATOM 635 O O . ALA A 1 84 ? 6.098 1.815 -0.497 1.00 95.56 84 ALA A O 1
ATOM 636 N N . LEU A 1 85 ? 5.223 3.884 -0.371 1.00 96.50 85 LEU A N 1
ATOM 637 C CA . LEU A 1 85 ? 4.716 3.779 0.994 1.00 96.50 85 LEU A CA 1
ATOM 638 C C . LEU A 1 85 ? 3.208 4.015 0.993 1.00 96.50 85 LEU A C 1
ATOM 640 O O . LEU A 1 85 ? 2.725 4.949 0.355 1.00 96.50 85 LEU A O 1
ATOM 644 N N . ALA A 1 86 ? 2.472 3.161 1.700 1.00 97.38 86 ALA A N 1
ATOM 645 C CA . ALA A 1 86 ? 1.029 3.278 1.852 1.00 97.38 86 ALA A CA 1
ATOM 646 C C . ALA A 1 86 ? 0.684 4.020 3.147 1.00 97.38 86 ALA A C 1
ATOM 648 O O . ALA A 1 86 ? 1.306 3.801 4.187 1.00 97.38 86 ALA A O 1
ATOM 649 N N . TYR A 1 87 ? -0.329 4.872 3.078 1.00 98.00 87 TYR A N 1
ATOM 650 C CA . TYR A 1 87 ? -0.824 5.683 4.178 1.00 98.00 87 TYR A CA 1
ATOM 651 C C . TYR A 1 87 ? -2.333 5.552 4.276 1.00 98.00 87 TYR A C 1
ATOM 653 O O . TYR A 1 87 ? -3.021 5.412 3.264 1.00 98.00 87 TYR A O 1
ATOM 661 N N . THR A 1 88 ? -2.842 5.598 5.496 1.00 97.94 88 THR A N 1
ATOM 662 C CA . THR A 1 88 ? -4.271 5.669 5.784 1.00 97.94 88 THR A CA 1
ATOM 663 C C . THR A 1 88 ? -4.463 6.134 7.219 1.00 97.94 88 THR A C 1
ATOM 665 O O . THR A 1 88 ? -3.494 6.289 7.962 1.00 97.94 88 THR A O 1
ATOM 668 N N . GLU A 1 89 ? -5.700 6.369 7.613 1.00 96.88 89 GLU A N 1
ATOM 669 C CA . GLU A 1 89 ? -6.024 6.579 9.015 1.00 96.88 89 GLU A CA 1
ATOM 670 C C . GLU A 1 89 ? -6.122 5.222 9.722 1.00 96.88 89 GLU A C 1
ATOM 672 O O . GLU A 1 89 ? -6.788 4.310 9.225 1.00 96.88 89 GLU A O 1
ATOM 677 N N . ILE A 1 90 ? -5.435 5.088 10.856 1.00 97.06 90 ILE A N 1
ATOM 678 C CA . ILE A 1 90 ? -5.479 3.905 11.718 1.00 97.06 90 ILE A CA 1
ATOM 679 C C . ILE A 1 90 ? -5.809 4.380 13.128 1.00 97.06 90 ILE A C 1
ATOM 681 O O . ILE A 1 90 ? -5.049 5.152 13.706 1.00 97.06 90 ILE A O 1
ATOM 685 N N . ALA A 1 91 ? -6.933 3.913 13.674 1.00 95.19 91 ALA A N 1
ATOM 686 C CA . ALA A 1 91 ? -7.425 4.296 15.002 1.00 95.19 91 ALA A CA 1
ATOM 687 C C . ALA A 1 91 ? -7.582 5.823 15.183 1.00 95.19 91 ALA A C 1
ATOM 689 O O . ALA A 1 91 ? -7.281 6.364 16.243 1.00 95.19 91 ALA A O 1
ATOM 690 N N . GLY A 1 92 ? -8.059 6.512 14.139 1.00 94.75 92 GLY A N 1
ATOM 691 C CA . GLY A 1 92 ? -8.288 7.962 14.150 1.00 94.75 92 GLY A CA 1
ATOM 692 C C . GLY A 1 92 ? -7.047 8.813 13.869 1.00 94.75 92 GLY A C 1
ATOM 693 O O . GLY A 1 92 ? -7.119 10.034 13.965 1.00 94.75 92 GLY A O 1
ATOM 694 N N . GLU A 1 93 ? -5.915 8.199 13.511 1.00 96.00 93 GLU A N 1
ATOM 695 C CA . GLU A 1 93 ? -4.658 8.916 13.293 1.00 96.00 93 GLU A CA 1
ATOM 696 C C . GLU A 1 93 ? -4.055 8.671 11.907 1.00 96.00 93 GLU A C 1
ATOM 698 O O . GLU A 1 93 ? -4.002 7.522 11.452 1.00 96.00 93 GLU A O 1
ATOM 703 N N . PRO A 1 94 ? -3.508 9.708 11.241 1.00 97.19 94 PRO A N 1
ATOM 704 C CA . PRO A 1 94 ? -2.746 9.536 10.011 1.00 97.19 94 PRO A CA 1
ATOM 705 C C . PRO A 1 94 ? -1.522 8.640 10.228 1.00 97.19 94 PRO A C 1
ATOM 707 O O . PRO A 1 94 ? -0.587 8.994 10.952 1.00 97.19 94 PRO A O 1
ATOM 710 N N . ALA A 1 95 ? -1.469 7.504 9.541 1.00 98.25 95 ALA A N 1
ATOM 711 C CA . ALA A 1 95 ? -0.434 6.501 9.738 1.00 98.25 95 ALA A CA 1
ATOM 712 C C . ALA A 1 95 ? 0.140 5.973 8.421 1.00 98.25 95 ALA A C 1
ATOM 714 O O . ALA A 1 95 ? -0.554 5.809 7.415 1.00 98.25 95 ALA A O 1
ATOM 715 N N . ARG A 1 96 ? 1.431 5.636 8.448 1.00 97.62 96 ARG A N 1
ATOM 716 C CA . ARG A 1 96 ? 2.080 4.825 7.419 1.00 97.62 96 ARG A CA 1
ATOM 717 C C . ARG A 1 96 ? 1.777 3.356 7.684 1.00 97.62 96 ARG A C 1
ATOM 719 O O . ARG A 1 96 ? 2.264 2.776 8.655 1.00 97.62 96 ARG A O 1
ATOM 726 N N . LEU A 1 97 ? 0.999 2.754 6.800 1.00 96.81 97 LEU A N 1
ATOM 727 C CA . LEU A 1 97 ? 0.587 1.359 6.859 1.00 96.81 97 LEU A CA 1
ATOM 728 C C . LEU A 1 97 ? 1.775 0.435 6.554 1.00 96.81 97 LEU A C 1
ATOM 730 O O . LEU A 1 97 ? 2.490 0.651 5.573 1.00 96.81 97 LEU A O 1
ATOM 734 N N . TYR A 1 98 ? 1.967 -0.613 7.359 1.00 93.75 98 TYR A N 1
ATOM 735 C CA . TYR A 1 98 ? 2.944 -1.670 7.060 1.00 93.75 98 TYR A CA 1
ATOM 736 C C . TYR A 1 98 ? 2.323 -3.068 6.970 1.00 93.75 98 TYR A C 1
ATOM 738 O O . TYR A 1 98 ? 2.828 -3.880 6.199 1.00 93.75 98 TYR A O 1
ATOM 746 N N . PHE A 1 99 ? 1.206 -3.341 7.660 1.00 92.25 99 PHE A N 1
ATOM 747 C CA . PHE A 1 99 ? 0.445 -4.581 7.477 1.00 92.25 99 PHE A CA 1
ATOM 748 C C . PHE A 1 99 ? -1.068 -4.353 7.438 1.00 92.25 99 PHE A C 1
ATOM 750 O O . PHE A 1 99 ? -1.623 -3.558 8.195 1.00 92.25 99 PHE A O 1
ATOM 757 N N . VAL A 1 100 ? -1.722 -5.138 6.580 1.00 91.12 100 VAL A N 1
ATOM 758 C CA . VAL A 1 100 ? -3.155 -5.440 6.624 1.00 91.12 100 VAL A CA 1
ATOM 759 C C . VAL A 1 100 ? -3.260 -6.940 6.845 1.00 91.12 100 VAL A C 1
ATOM 761 O O . VAL A 1 100 ? -2.834 -7.714 5.991 1.00 91.12 100 VAL A O 1
ATOM 764 N N . HIS A 1 101 ? -3.790 -7.355 7.988 1.00 90.62 101 HIS A N 1
ATOM 765 C CA . HIS A 1 101 ? -3.992 -8.765 8.298 1.00 90.62 101 HIS A CA 1
ATOM 766 C C . HIS A 1 101 ? -5.481 -9.089 8.211 1.00 90.62 101 HIS A C 1
ATOM 768 O O . HIS A 1 101 ? -6.289 -8.453 8.884 1.00 90.62 101 HIS A O 1
ATOM 774 N N . VAL A 1 102 ? -5.849 -10.068 7.389 1.00 86.69 102 VAL A N 1
ATOM 775 C CA . VAL A 1 102 ? -7.242 -10.485 7.192 1.00 86.69 102 VAL A CA 1
ATOM 776 C C . VAL A 1 102 ? -7.450 -11.821 7.893 1.00 86.69 102 VAL A C 1
ATOM 778 O O . VAL A 1 102 ? -6.845 -12.820 7.519 1.00 86.69 102 VAL A O 1
ATOM 781 N N . VAL A 1 103 ? -8.313 -11.840 8.906 1.00 88.19 103 VAL A N 1
ATOM 782 C CA . VAL A 1 103 ? -8.722 -13.060 9.605 1.00 88.19 103 VAL A CA 1
ATOM 783 C C . VAL A 1 103 ? -9.978 -13.593 8.932 1.00 88.19 103 VAL A C 1
ATOM 785 O O . VAL A 1 103 ? -11.007 -12.915 8.906 1.00 88.19 103 VAL A O 1
ATOM 788 N N . LEU A 1 104 ? -9.899 -14.806 8.394 1.00 84.75 104 LEU A N 1
ATOM 789 C CA . LEU A 1 104 ? -11.029 -15.494 7.772 1.00 84.75 104 LEU A CA 1
ATOM 790 C C . LEU A 1 104 ? -11.861 -16.240 8.825 1.00 84.75 104 LEU A C 1
ATOM 792 O O . LEU A 1 104 ? -11.355 -16.631 9.875 1.00 84.75 104 LEU A O 1
ATOM 796 N N . ARG A 1 105 ? -13.145 -16.444 8.531 1.00 85.56 105 ARG A N 1
ATOM 797 C CA . ARG A 1 105 ? -14.042 -17.348 9.273 1.00 85.56 105 ARG A CA 1
ATOM 798 C C . ARG A 1 105 ? -14.676 -18.340 8.297 1.00 85.56 105 ARG A C 1
ATOM 800 O O . ARG A 1 105 ? -14.433 -18.246 7.098 1.00 85.56 105 ARG A O 1
ATOM 807 N N . THR A 1 106 ? -15.514 -19.254 8.791 1.00 81.94 106 THR A N 1
ATOM 808 C CA . THR A 1 106 ? -16.154 -20.320 7.992 1.00 81.94 106 THR A CA 1
ATOM 809 C C . THR A 1 106 ? -16.775 -19.807 6.689 1.00 81.94 106 THR A C 1
ATOM 811 O O . THR A 1 106 ? -16.694 -20.475 5.666 1.00 81.94 106 THR A O 1
ATOM 814 N N . LEU A 1 107 ? -17.343 -18.595 6.714 1.00 79.69 107 LEU A N 1
ATOM 815 C CA . LEU A 1 107 ? -17.778 -17.860 5.529 1.00 79.69 107 LEU A CA 1
ATOM 816 C C . LEU A 1 107 ? -17.277 -16.407 5.584 1.00 79.69 107 LEU A C 1
ATOM 818 O O . LEU A 1 107 ? -17.703 -15.609 6.426 1.00 79.69 107 LEU A O 1
ATOM 822 N N . GLY A 1 108 ? -16.387 -16.058 4.654 1.00 76.06 108 GLY A N 1
ATOM 823 C CA . GLY A 1 108 ? -15.916 -14.690 4.431 1.00 76.06 108 GLY A CA 1
ATOM 824 C C . GLY A 1 108 ? -14.869 -14.189 5.433 1.00 76.06 108 GLY A C 1
ATOM 825 O O . GLY A 1 108 ? -14.117 -14.956 6.036 1.00 76.06 108 GLY A O 1
ATOM 826 N N . VAL A 1 109 ? -14.806 -12.864 5.579 1.00 82.81 109 VAL A N 1
ATOM 827 C CA . VAL A 1 109 ? -13.863 -12.173 6.469 1.00 82.81 109 VAL A CA 1
ATOM 828 C C . VAL A 1 109 ? -14.476 -12.047 7.863 1.00 82.81 109 VAL A C 1
ATOM 830 O O . VAL A 1 109 ? -15.607 -11.594 8.007 1.00 82.81 109 VAL A O 1
ATOM 833 N N . GLY A 1 110 ? -13.740 -12.471 8.889 1.00 88.19 110 GLY A N 1
ATOM 834 C CA . GLY A 1 110 ? -14.123 -12.315 10.292 1.00 88.19 110 GLY A CA 1
ATOM 835 C C . GLY A 1 110 ? -13.636 -10.995 10.890 1.00 88.19 110 GLY A C 1
ATOM 836 O O . GLY A 1 110 ? -14.394 -10.303 11.563 1.00 88.19 110 GLY A O 1
ATOM 837 N N . SER A 1 111 ? -12.376 -10.626 10.649 1.00 91.88 111 SER A N 1
ATOM 838 C CA . SER A 1 111 ? -11.858 -9.304 11.022 1.00 91.88 111 SER A CA 1
ATOM 839 C C . SER A 1 111 ? -10.679 -8.885 10.153 1.00 91.88 111 SER A C 1
ATOM 841 O O . SER A 1 111 ? -10.043 -9.711 9.500 1.00 91.88 111 SER A O 1
ATOM 843 N N . ILE A 1 112 ? -10.387 -7.589 10.152 1.00 92.31 112 ILE A N 1
ATOM 844 C CA . ILE A 1 112 ? -9.240 -6.994 9.477 1.00 92.31 112 ILE A CA 1
ATOM 845 C C . ILE A 1 112 ? -8.467 -6.188 10.506 1.00 92.31 112 ILE A C 1
ATOM 847 O O . ILE A 1 112 ? -9.038 -5.377 11.227 1.00 92.31 112 ILE A O 1
ATOM 851 N N . VAL A 1 113 ? -7.164 -6.407 10.577 1.00 95.44 113 VAL A N 1
ATOM 852 C CA . VAL A 1 113 ? -6.272 -5.671 11.464 1.00 95.44 113 VAL A CA 1
ATOM 853 C C . VAL A 1 113 ? -5.382 -4.782 10.613 1.00 95.44 113 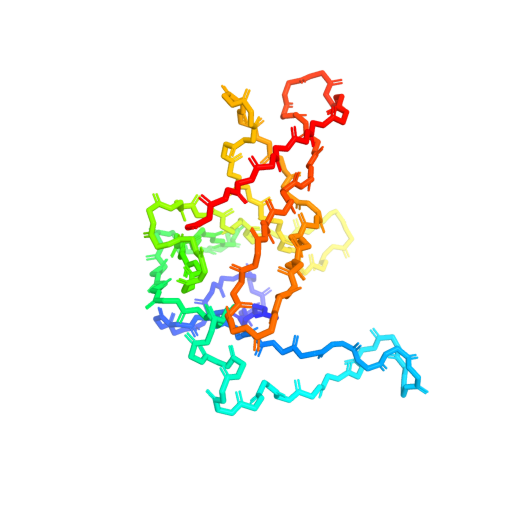VAL A C 1
ATOM 855 O O . VAL A 1 113 ? -4.587 -5.279 9.812 1.00 95.44 113 VAL A O 1
ATOM 858 N N . LEU A 1 114 ? -5.505 -3.472 10.798 1.00 96.19 114 LEU A N 1
ATOM 859 C CA . LEU A 1 114 ? -4.578 -2.495 10.238 1.00 96.19 114 LEU A CA 1
ATOM 860 C C . LEU A 1 114 ? -3.459 -2.253 11.240 1.00 96.19 114 LEU A C 1
ATOM 862 O O . LEU A 1 114 ? -3.701 -2.134 12.442 1.00 96.19 114 LEU A O 1
ATOM 866 N N . SER A 1 115 ? -2.222 -2.213 10.764 1.00 97.44 115 SER A N 1
ATOM 867 C CA . SER A 1 115 ? -1.058 -1.915 11.596 1.00 97.44 115 SER A CA 1
ATOM 868 C C . SER A 1 115 ? -0.119 -0.975 10.859 1.00 97.44 115 SER A C 1
ATOM 870 O O . SER A 1 115 ? 0.226 -1.186 9.690 1.00 97.44 115 SER A O 1
ATOM 872 N N . GLY A 1 116 ? 0.262 0.094 11.547 1.00 97.69 116 GLY A N 1
ATOM 873 C CA . GLY A 1 116 ? 1.024 1.187 10.972 1.00 97.69 116 GLY A CA 1
ATOM 874 C C . GLY A 1 116 ? 1.879 1.910 11.996 1.00 97.69 116 GLY A C 1
ATOM 875 O O . GLY A 1 116 ? 1.879 1.594 13.185 1.00 97.69 116 GLY A O 1
ATOM 876 N N . TRP A 1 117 ? 2.611 2.895 11.503 1.00 98.06 117 TRP A N 1
ATOM 877 C CA . TRP A 1 117 ? 3.339 3.865 12.308 1.00 98.06 117 TRP A CA 1
ATOM 878 C C . TRP A 1 117 ? 2.620 5.201 12.184 1.00 98.06 117 TRP A C 1
ATOM 880 O O . TRP A 1 117 ? 2.422 5.664 11.058 1.00 98.06 117 TRP A O 1
ATOM 890 N N . ALA A 1 118 ? 2.225 5.809 13.302 1.00 97.38 118 ALA A N 1
ATOM 891 C CA . ALA A 1 118 ? 1.681 7.159 13.306 1.00 97.38 118 ALA A CA 1
ATOM 892 C C . ALA A 1 118 ? 2.671 8.101 12.612 1.00 97.38 118 ALA A C 1
ATOM 894 O O . ALA A 1 118 ? 3.886 8.010 12.810 1.00 97.38 118 ALA A O 1
ATOM 895 N N . THR A 1 119 ? 2.153 8.971 11.750 1.00 94.81 119 THR A N 1
ATOM 896 C CA . THR A 1 119 ? 2.990 9.914 10.994 1.00 94.81 119 THR A CA 1
ATOM 897 C C . THR A 1 119 ? 3.643 10.915 11.941 1.00 94.81 119 THR A C 1
ATOM 899 O O . THR A 1 119 ? 4.794 11.297 11.749 1.00 94.81 119 THR A O 1
ATOM 902 N N . GLU A 1 120 ? 2.917 11.289 12.991 1.00 92.62 120 GLU A N 1
ATOM 903 C CA . GLU A 1 120 ? 3.412 12.098 14.092 1.00 92.62 120 GLU A CA 1
ATOM 904 C C . GLU A 1 120 ? 3.993 11.200 15.194 1.00 92.62 120 GLU A C 1
ATOM 906 O O . GLU A 1 120 ? 3.384 10.213 15.609 1.00 92.62 120 GLU A O 1
ATOM 911 N N . GLY A 1 121 ? 5.212 11.501 15.645 1.00 86.69 121 GLY A N 1
ATOM 912 C CA . GLY A 1 121 ? 5.882 10.784 16.736 1.00 86.69 121 GLY A CA 1
ATOM 913 C C . GLY A 1 121 ? 6.339 9.352 16.423 1.00 86.69 121 GLY A C 1
ATOM 914 O O . GLY A 1 121 ? 7.076 8.772 17.214 1.00 86.69 121 GLY A O 1
ATOM 915 N N . GLY A 1 122 ? 5.943 8.764 15.288 1.00 91.88 122 GLY A N 1
ATOM 916 C CA . GLY A 1 122 ? 6.446 7.465 14.833 1.00 91.88 122 GLY A CA 1
ATOM 917 C C . GLY A 1 122 ? 6.035 6.279 15.707 1.00 91.88 122 GLY A C 1
ATOM 918 O O . GLY A 1 122 ? 6.633 5.213 15.596 1.00 91.88 122 GLY A O 1
ATOM 919 N N . ARG A 1 123 ? 5.037 6.438 16.582 1.00 95.88 123 ARG A N 1
ATOM 920 C CA . ARG A 1 123 ? 4.557 5.359 17.455 1.00 95.88 123 ARG A CA 1
ATOM 921 C C . ARG A 1 123 ? 3.788 4.289 16.672 1.00 95.88 123 ARG A C 1
ATOM 923 O O . ARG A 1 123 ? 3.124 4.618 15.686 1.00 95.88 123 ARG A O 1
ATOM 930 N N . PRO A 1 124 ? 3.831 3.014 17.086 1.00 97.25 124 PRO A N 1
ATOM 931 C CA . PRO A 1 124 ? 3.015 1.985 16.457 1.00 97.25 124 PRO A CA 1
ATOM 932 C C . PRO A 1 124 ? 1.529 2.222 16.764 1.00 97.25 124 PRO A C 1
ATOM 934 O O . PRO A 1 124 ? 1.158 2.503 17.902 1.00 97.25 124 PRO A O 1
ATOM 937 N N . VAL A 1 125 ? 0.677 2.084 15.748 1.00 97.94 125 VAL A N 1
ATOM 938 C CA . VAL A 1 125 ? -0.787 2.177 15.853 1.00 97.94 125 VAL A CA 1
ATOM 939 C C . VAL A 1 125 ? -1.447 0.958 15.224 1.00 97.94 125 VAL A C 1
ATOM 941 O O . VAL A 1 125 ? -0.930 0.367 14.268 1.00 97.94 125 VAL A O 1
ATOM 944 N N . ARG A 1 126 ? -2.594 0.563 15.780 1.00 97.75 126 ARG A N 1
ATOM 945 C CA . ARG A 1 126 ? -3.324 -0.639 15.376 1.00 97.75 126 ARG A CA 1
ATOM 946 C C . ARG A 1 126 ? -4.827 -0.423 15.484 1.00 97.75 126 ARG A C 1
ATOM 948 O O . ARG A 1 126 ? -5.306 0.078 16.492 1.00 97.75 126 ARG A O 1
ATOM 955 N N . GLU A 1 127 ? -5.559 -0.891 14.482 1.00 97.44 127 GLU A N 1
ATOM 956 C CA . GLU A 1 127 ? -7.023 -0.841 14.427 1.00 97.44 127 GLU A CA 1
ATOM 957 C C . GLU A 1 127 ? -7.567 -2.221 14.055 1.00 97.44 127 GLU A C 1
ATOM 959 O O . GLU A 1 127 ? -6.999 -2.907 13.203 1.00 97.44 127 GLU A O 1
ATOM 964 N N . VAL A 1 128 ? -8.659 -2.637 14.699 1.00 96.56 128 VAL A N 1
ATOM 965 C CA . VAL A 1 128 ? -9.391 -3.861 14.349 1.00 96.56 128 VAL A CA 1
ATOM 966 C C . VAL A 1 128 ? -10.738 -3.468 13.767 1.00 96.56 128 VAL A C 1
ATOM 968 O O . VAL A 1 128 ? -11.545 -2.832 14.438 1.00 96.56 128 VAL A O 1
ATOM 971 N N . ILE A 1 129 ? -10.989 -3.904 12.541 1.00 93.00 129 ILE A N 1
ATOM 972 C CA . ILE A 1 129 ? -12.209 -3.654 11.785 1.00 93.00 129 ILE A CA 1
ATOM 973 C C . ILE A 1 129 ? -12.965 -4.976 11.661 1.00 93.00 129 ILE A C 1
ATOM 975 O O . ILE A 1 129 ? -12.375 -6.018 11.367 1.00 93.00 129 ILE A O 1
ATOM 979 N N . ARG A 1 130 ? -14.276 -4.943 11.895 1.00 88.94 130 ARG A N 1
ATOM 980 C CA . ARG A 1 130 ? -15.176 -6.089 11.720 1.00 88.94 130 ARG A CA 1
ATOM 981 C C . ARG A 1 130 ? -16.171 -5.739 10.606 1.00 88.94 130 ARG A C 1
ATOM 983 O O . ARG A 1 130 ? -17.029 -4.898 10.868 1.00 88.94 130 ARG A O 1
ATOM 990 N N . PRO A 1 131 ? -15.974 -6.274 9.384 1.00 74.62 131 PRO A N 1
ATOM 991 C CA . PRO A 1 131 ? -16.853 -6.034 8.239 1.00 74.62 131 PRO A CA 1
ATOM 992 C C . PRO A 1 131 ? -18.260 -6.606 8.418 1.00 74.62 131 PRO A C 1
ATOM 994 O O . PRO A 1 131 ? -18.412 -7.590 9.181 1.00 74.62 131 PRO A O 1
#